Protein AF-A0A940FNC4-F1 (afdb_monomer)

Mean predicted aligned error: 12.38 Å

Structure (mmCIF, N/CA/C/O backbone):
data_AF-A0A940FNC4-F1
#
_entry.id   AF-A0A940FNC4-F1
#
loop_
_atom_site.group_PDB
_atom_site.id
_atom_site.type_symbol
_atom_site.label_atom_id
_atom_site.label_alt_id
_atom_site.label_comp_id
_atom_site.label_asym_id
_atom_site.label_entity_id
_atom_site.label_seq_id
_atom_site.pdbx_PDB_ins_code
_atom_site.Cartn_x
_atom_site.Cartn_y
_atom_site.Cartn_z
_atom_site.occupancy
_atom_site.B_iso_or_equiv
_atom_site.auth_seq_id
_atom_site.auth_comp_id
_atom_site.auth_asym_id
_atom_site.auth_atom_id
_atom_site.pdbx_PDB_model_num
ATOM 1 N N . MET A 1 1 ? -7.123 22.909 5.254 1.00 38.31 1 MET A N 1
ATOM 2 C CA . MET A 1 1 ? -6.218 21.914 4.643 1.00 38.31 1 MET A CA 1
ATOM 3 C C . MET A 1 1 ? -7.096 20.916 3.908 1.00 38.31 1 MET A C 1
ATOM 5 O O . MET A 1 1 ? -7.958 20.335 4.554 1.00 38.31 1 MET A O 1
ATOM 9 N N . GLN A 1 2 ? -6.996 20.813 2.581 1.00 43.56 2 GLN A N 1
ATOM 10 C CA . GLN A 1 2 ? -7.740 19.794 1.828 1.00 43.56 2 GLN A CA 1
ATOM 11 C C . GLN A 1 2 ? -7.165 18.428 2.202 1.00 43.56 2 GLN A C 1
ATOM 13 O O . GLN A 1 2 ? -5.974 18.197 2.023 1.00 43.56 2 GLN A O 1
ATOM 18 N N . GLN A 1 3 ? -7.985 17.566 2.804 1.00 49.44 3 GLN A N 1
ATOM 19 C CA . GLN A 1 3 ? -7.597 16.185 3.073 1.00 49.44 3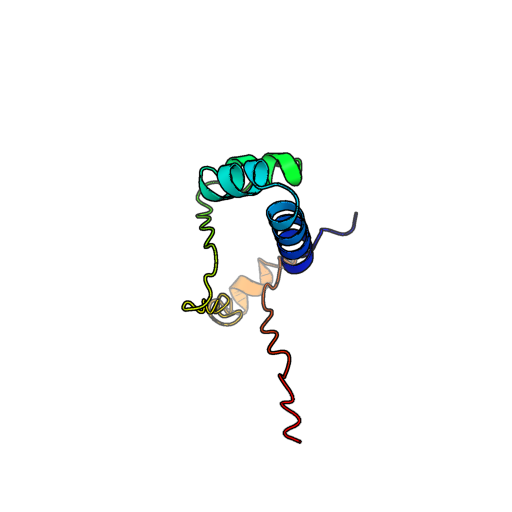 GLN A CA 1
ATOM 20 C C . GLN A 1 3 ? -7.384 15.481 1.730 1.00 49.44 3 GLN A C 1
ATOM 22 O O . GLN A 1 3 ? -8.245 15.568 0.854 1.00 49.44 3 GLN A O 1
ATOM 27 N N . ALA A 1 4 ? -6.241 14.813 1.562 1.00 62.84 4 ALA A N 1
ATOM 28 C CA . ALA A 1 4 ? -6.002 13.993 0.384 1.00 62.84 4 ALA A CA 1
ATOM 29 C C . ALA A 1 4 ? -7.036 12.862 0.345 1.00 62.84 4 ALA A C 1
ATOM 31 O O . ALA A 1 4 ? -7.248 12.150 1.329 1.00 62.84 4 ALA A O 1
ATOM 32 N N . THR A 1 5 ? -7.714 12.725 -0.787 1.00 81.81 5 THR A N 1
ATOM 33 C CA . THR A 1 5 ? 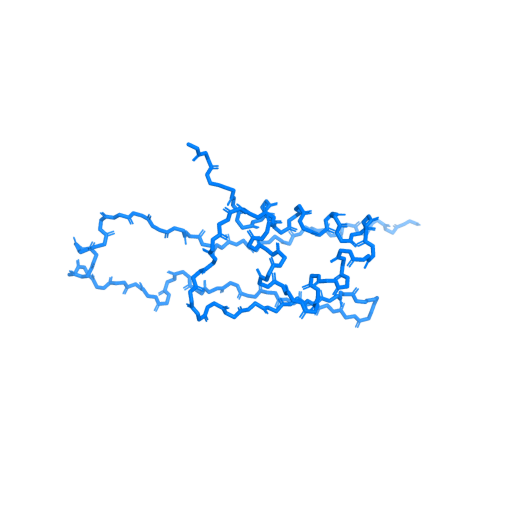-8.681 11.649 -1.013 1.00 81.81 5 THR A CA 1
ATOM 34 C C . THR A 1 5 ? -7.958 10.304 -1.095 1.00 81.81 5 THR A C 1
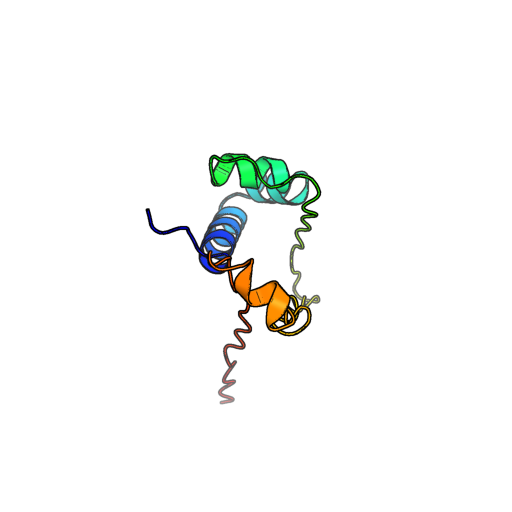ATOM 36 O O . THR A 1 5 ? -6.781 10.243 -1.453 1.00 81.81 5 THR A O 1
ATOM 39 N N . ARG A 1 6 ? -8.669 9.201 -0.820 1.00 81.06 6 ARG A N 1
ATOM 40 C CA . ARG A 1 6 ? -8.119 7.839 -0.948 1.00 81.06 6 ARG A CA 1
ATOM 41 C C . ARG A 1 6 ? -7.425 7.619 -2.299 1.00 81.06 6 ARG A C 1
ATOM 43 O O . ARG A 1 6 ? -6.300 7.141 -2.328 1.00 81.06 6 ARG A O 1
ATOM 50 N N . SER A 1 7 ? -8.069 8.036 -3.390 1.00 82.12 7 SER A N 1
ATOM 51 C CA . SER A 1 7 ? -7.536 7.895 -4.752 1.00 82.12 7 SER A CA 1
ATOM 52 C C . SER A 1 7 ? -6.216 8.648 -4.955 1.00 82.12 7 SER A C 1
ATOM 54 O O . SER A 1 7 ? -5.298 8.122 -5.581 1.00 82.12 7 SER A O 1
ATOM 56 N N . GLN A 1 8 ? -6.084 9.852 -4.389 1.00 84.06 8 GLN A N 1
ATOM 57 C CA . GLN A 1 8 ? -4.844 10.629 -4.475 1.00 84.06 8 GLN A CA 1
ATOM 58 C C . GLN A 1 8 ? -3.699 9.958 -3.714 1.00 84.06 8 GLN A C 1
ATOM 60 O O . GLN A 1 8 ? -2.581 9.906 -4.221 1.00 84.06 8 GLN A O 1
ATOM 65 N N .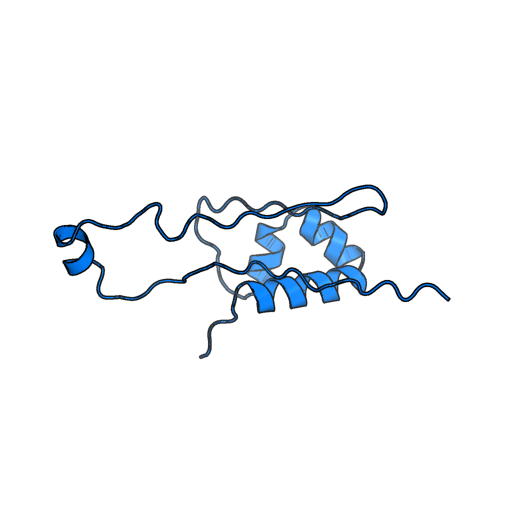 ILE A 1 9 ? -3.983 9.419 -2.524 1.00 88.06 9 ILE A N 1
ATOM 66 C CA . ILE A 1 9 ? -2.997 8.676 -1.732 1.00 88.06 9 ILE A CA 1
ATOM 67 C C . ILE A 1 9 ? -2.548 7.430 -2.498 1.00 88.06 9 ILE A C 1
ATOM 69 O O . ILE A 1 9 ? -1.353 7.223 -2.677 1.00 88.06 9 ILE A O 1
ATOM 73 N N . GLU A 1 10 ? -3.491 6.631 -2.999 1.00 90.00 10 GLU A N 1
ATOM 74 C CA . GLU A 1 10 ? -3.189 5.406 -3.747 1.00 90.00 10 GLU A CA 1
ATOM 75 C C . GLU A 1 10 ? -2.349 5.695 -4.989 1.00 90.00 10 GLU A C 1
ATOM 77 O O . GLU A 1 10 ? -1.309 5.072 -5.179 1.00 90.00 10 GLU A O 1
ATOM 82 N N . SER A 1 11 ? -2.741 6.695 -5.780 1.00 92.00 11 SER A N 1
ATOM 83 C CA . SER A 1 11 ? -2.009 7.082 -6.992 1.00 92.00 11 SER A CA 1
ATOM 84 C C . SER A 1 11 ? -0.568 7.487 -6.680 1.00 92.00 11 SER A C 1
ATOM 86 O O . SER A 1 11 ? 0.354 7.085 -7.385 1.00 92.00 11 SER A O 1
ATOM 88 N N . HIS A 1 12 ? -0.360 8.250 -5.601 1.00 91.94 12 HIS A N 1
ATOM 89 C CA . HIS A 1 12 ? 0.976 8.659 -5.180 1.00 91.94 12 HIS A CA 1
ATOM 90 C C . HIS A 1 12 ? 1.838 7.468 -4.734 1.00 91.94 12 HIS A C 1
ATOM 92 O O . HIS A 1 12 ? 2.996 7.367 -5.141 1.00 91.94 12 HIS A O 1
ATOM 98 N N . MET A 1 13 ? 1.277 6.550 -3.940 1.00 94.38 13 MET A N 1
ATOM 99 C CA . MET A 1 13 ? 1.995 5.356 -3.478 1.00 94.38 13 MET A CA 1
ATOM 100 C C . MET A 1 13 ? 2.347 4.417 -4.635 1.00 94.38 13 MET A C 1
ATOM 102 O O . MET A 1 13 ? 3.464 3.910 -4.678 1.00 94.38 13 MET A O 1
ATOM 106 N N . ILE A 1 14 ? 1.423 4.215 -5.582 1.00 94.94 14 ILE A N 1
ATOM 107 C CA . ILE A 1 14 ? 1.638 3.372 -6.767 1.00 94.94 14 ILE A CA 1
ATOM 108 C C . ILE A 1 14 ? 2.758 3.945 -7.634 1.00 94.94 14 ILE A C 1
ATOM 110 O O . ILE A 1 14 ? 3.699 3.224 -7.953 1.00 94.94 14 ILE A O 1
ATOM 114 N N . ALA A 1 15 ? 2.695 5.241 -7.961 1.00 96.00 15 ALA A N 1
ATOM 115 C CA . ALA A 1 15 ? 3.719 5.891 -8.776 1.00 96.00 15 ALA A CA 1
ATOM 116 C C . ALA A 1 15 ? 5.112 5.725 -8.153 1.00 96.00 15 ALA A C 1
ATOM 118 O O . ALA A 1 15 ? 6.060 5.336 -8.830 1.00 96.00 15 ALA A O 1
ATOM 119 N N . ARG A 1 16 ? 5.218 5.924 -6.835 1.00 96.31 16 ARG A N 1
ATOM 120 C CA . ARG A 1 16 ? 6.484 5.751 -6.124 1.00 96.31 16 ARG A CA 1
ATOM 121 C C . ARG A 1 16 ? 6.960 4.298 -6.095 1.00 96.31 16 ARG A C 1
ATOM 123 O O . ARG A 1 16 ? 8.153 4.056 -6.230 1.00 96.31 16 ARG A O 1
ATOM 130 N N . ALA A 1 17 ? 6.054 3.335 -5.942 1.00 96.94 17 ALA A N 1
ATOM 131 C CA . ALA A 1 17 ? 6.395 1.914 -5.979 1.00 96.94 17 ALA A CA 1
ATOM 132 C C . ALA A 1 17 ? 6.897 1.447 -7.356 1.00 96.94 17 ALA A C 1
ATOM 134 O O . ALA A 1 17 ? 7.639 0.474 -7.419 1.00 96.94 17 ALA A O 1
ATOM 135 N N . TRP A 1 18 ? 6.530 2.130 -8.445 1.00 95.88 18 TRP A N 1
ATOM 136 C CA . TRP A 1 18 ? 7.105 1.869 -9.770 1.00 95.88 18 TRP A CA 1
ATOM 137 C C . TRP A 1 18 ? 8.507 2.459 -9.956 1.00 95.88 18 TRP A C 1
ATOM 139 O O . TRP A 1 18 ? 9.293 1.920 -10.729 1.00 95.88 18 TRP A O 1
ATOM 149 N N . GLU A 1 19 ? 8.824 3.560 -9.276 1.00 97.56 19 GLU A N 1
ATOM 150 C CA . GLU A 1 19 ? 10.123 4.237 -9.396 1.00 97.56 19 GLU A CA 1
ATOM 151 C C . GLU A 1 19 ? 11.180 3.691 -8.420 1.00 97.56 19 GLU A C 1
ATOM 153 O O . GLU A 1 19 ? 12.378 3.783 -8.691 1.00 97.56 19 GLU A O 1
ATOM 158 N N . ASP A 1 20 ? 10.751 3.121 -7.290 1.00 97.88 20 ASP A N 1
ATOM 159 C CA . ASP A 1 20 ? 11.620 2.639 -6.216 1.00 97.88 20 ASP A CA 1
ATOM 160 C C . ASP A 1 20 ? 11.207 1.232 -5.749 1.00 97.88 20 ASP A C 1
ATOM 162 O O . ASP A 1 20 ? 10.285 1.043 -4.951 1.00 97.88 20 ASP A O 1
ATOM 166 N N . GLU A 1 21 ? 11.951 0.227 -6.216 1.00 96.75 21 GLU A N 1
ATOM 167 C CA . GLU A 1 21 ? 11.767 -1.181 -5.840 1.00 96.75 21 GLU A CA 1
ATOM 168 C C . GLU A 1 21 ? 11.977 -1.438 -4.339 1.00 96.75 21 GLU A C 1
ATOM 170 O O . GLU A 1 21 ? 11.344 -2.325 -3.761 1.00 96.75 21 GLU A O 1
ATOM 175 N N . THR A 1 22 ? 12.831 -0.654 -3.670 1.00 97.94 22 THR A N 1
ATOM 176 C CA . THR A 1 22 ? 13.023 -0.786 -2.216 1.00 97.94 22 THR A CA 1
ATOM 177 C C . THR A 1 22 ? 11.773 -0.309 -1.494 1.00 97.94 22 THR A C 1
ATOM 179 O O . THR A 1 22 ? 11.263 -1.000 -0.612 1.00 97.94 22 THR A O 1
ATOM 182 N N . PHE A 1 23 ? 11.226 0.831 -1.918 1.00 97.81 23 PHE A N 1
ATOM 183 C CA . PHE A 1 23 ? 9.959 1.333 -1.400 1.00 97.81 23 PHE A CA 1
ATOM 184 C C . PHE A 1 23 ? 8.813 0.350 -1.655 1.00 97.81 23 PHE A C 1
ATOM 186 O O . PHE A 1 23 ? 8.028 0.090 -0.744 1.00 97.81 23 PHE A O 1
ATOM 193 N N . LYS A 1 24 ? 8.726 -0.243 -2.853 1.00 97.44 24 LYS A N 1
ATOM 194 C CA . LYS A 1 24 ? 7.727 -1.275 -3.168 1.00 97.44 24 LYS A CA 1
ATOM 195 C C . LYS A 1 24 ? 7.832 -2.466 -2.214 1.00 97.44 24 LYS A C 1
ATOM 197 O O . LYS A 1 24 ? 6.827 -2.863 -1.622 1.00 97.44 24 LYS A O 1
ATOM 202 N N . ALA A 1 25 ? 9.037 -2.998 -2.012 1.00 97.56 25 ALA A N 1
ATOM 203 C CA . ALA A 1 25 ? 9.267 -4.110 -1.096 1.00 97.56 25 ALA A CA 1
ATOM 204 C C . ALA A 1 25 ? 8.880 -3.761 0.355 1.00 97.56 25 ALA A C 1
ATOM 206 O O . ALA A 1 25 ? 8.206 -4.550 1.022 1.00 97.56 25 ALA A O 1
ATOM 207 N N . GLU A 1 26 ? 9.239 -2.566 0.836 1.00 97.69 26 GLU A N 1
ATOM 208 C CA . GLU A 1 26 ? 8.848 -2.078 2.165 1.00 97.69 26 GLU A CA 1
ATOM 209 C C . GLU A 1 26 ? 7.329 -1.917 2.297 1.00 97.69 26 GLU A C 1
ATOM 211 O O . GLU A 1 26 ? 6.744 -2.338 3.299 1.00 97.69 26 GLU A O 1
ATOM 216 N N . LEU A 1 27 ? 6.677 -1.342 1.283 1.00 97.25 27 LEU A N 1
ATOM 217 C CA . LEU A 1 27 ? 5.232 -1.135 1.251 1.00 97.25 27 LEU A CA 1
ATOM 218 C C . LEU A 1 27 ? 4.482 -2.470 1.295 1.00 97.25 27 LEU A C 1
ATOM 220 O O . LEU A 1 27 ? 3.485 -2.586 2.004 1.00 97.25 27 LEU A O 1
ATOM 224 N N . MET A 1 28 ? 4.972 -3.491 0.591 1.00 96.69 28 MET A N 1
ATOM 225 C CA . MET A 1 28 ? 4.388 -4.834 0.625 1.00 96.69 28 MET A CA 1
ATOM 226 C C . MET A 1 28 ? 4.618 -5.540 1.968 1.00 96.69 28 MET A C 1
ATOM 228 O O . MET A 1 28 ? 3.715 -6.208 2.472 1.00 96.69 28 MET A O 1
ATOM 232 N N . ALA A 1 29 ? 5.801 -5.389 2.568 1.00 97.31 29 ALA A N 1
ATOM 233 C CA . ALA A 1 29 ? 6.149 -6.059 3.821 1.00 97.31 29 ALA A CA 1
ATOM 234 C C . ALA A 1 29 ? 5.524 -5.396 5.059 1.00 97.31 29 ALA A C 1
ATOM 236 O O . ALA A 1 29 ? 5.224 -6.065 6.048 1.00 97.31 29 ALA A O 1
ATOM 237 N N . SER A 1 30 ? 5.377 -4.071 5.058 1.00 96.88 30 SER A N 1
ATOM 238 C CA . SER A 1 30 ? 4.948 -3.284 6.221 1.00 96.88 30 SER A CA 1
ATOM 239 C C . SER A 1 30 ? 4.100 -2.071 5.814 1.00 96.88 30 SER A C 1
ATOM 241 O O . SER A 1 30 ? 4.455 -0.926 6.118 1.00 96.88 30 SER A O 1
ATOM 243 N N . PRO A 1 31 ? 2.929 -2.294 5.188 1.00 96.06 31 PRO A N 1
ATOM 244 C CA . PRO A 1 31 ? 2.147 -1.229 4.563 1.00 96.06 31 PRO A CA 1
ATOM 245 C C . PRO A 1 31 ? 1.709 -0.144 5.540 1.00 96.06 31 PRO A C 1
ATOM 247 O O . PRO A 1 31 ? 1.760 1.039 5.221 1.00 96.06 31 PRO A O 1
ATOM 250 N N . ARG A 1 32 ? 1.319 -0.528 6.761 1.00 95.06 32 ARG A N 1
ATOM 251 C CA . ARG A 1 32 ? 0.915 0.427 7.798 1.00 95.06 32 ARG A CA 1
ATOM 252 C C . ARG A 1 32 ? 2.040 1.404 8.136 1.00 95.06 32 ARG A C 1
ATOM 254 O O . ARG A 1 32 ? 1.805 2.605 8.166 1.00 95.06 32 ARG A O 1
ATOM 261 N N . THR A 1 33 ? 3.243 0.890 8.382 1.00 95.62 33 THR A N 1
ATOM 262 C CA . THR A 1 33 ? 4.405 1.706 8.755 1.00 95.62 33 THR A CA 1
ATOM 263 C C . THR A 1 33 ? 4.765 2.682 7.643 1.00 95.62 33 THR A C 1
ATOM 265 O O . THR A 1 33 ? 5.007 3.856 7.916 1.00 95.62 33 THR A O 1
ATOM 268 N N . VAL A 1 34 ? 4.761 2.208 6.395 1.00 96.38 34 VAL A N 1
ATOM 269 C CA . VAL A 1 34 ? 5.053 3.044 5.227 1.00 96.38 34 VAL A CA 1
ATOM 270 C C . VAL A 1 34 ? 3.992 4.131 5.072 1.00 96.38 34 VAL A C 1
ATOM 272 O O . VAL A 1 34 ? 4.336 5.305 5.031 1.00 96.38 34 VAL A O 1
ATOM 275 N N . LEU A 1 35 ? 2.705 3.781 5.095 1.00 93.12 35 LEU A N 1
ATOM 276 C CA . LEU A 1 35 ? 1.624 4.763 4.969 1.00 93.12 35 LEU A CA 1
ATOM 277 C C . LEU A 1 35 ? 1.638 5.809 6.091 1.00 93.12 35 LEU A C 1
ATOM 279 O O . LEU A 1 35 ? 1.472 6.990 5.812 1.00 93.12 35 LEU A O 1
ATOM 283 N N . GLU A 1 36 ? 1.869 5.421 7.348 1.00 94.06 36 GLU A N 1
ATOM 284 C CA . GLU A 1 36 ? 1.982 6.383 8.457 1.00 94.06 36 GLU A CA 1
ATOM 285 C C . GLU A 1 36 ? 3.163 7.349 8.270 1.00 94.06 36 GLU A C 1
ATOM 287 O O . GLU A 1 36 ? 3.047 8.536 8.580 1.00 94.06 36 GLU A O 1
ATOM 292 N N . LYS A 1 37 ? 4.294 6.854 7.747 1.00 94.12 37 LYS A N 1
ATOM 293 C CA . LYS A 1 37 ? 5.480 7.667 7.444 1.00 94.1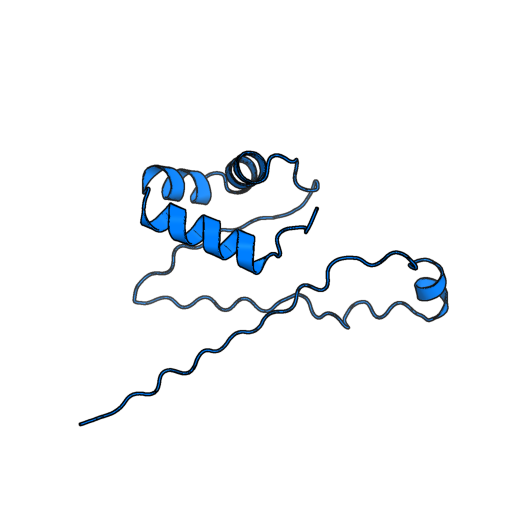2 37 LYS A CA 1
ATOM 294 C C . LYS A 1 37 ? 5.206 8.658 6.312 1.00 94.12 37 LYS A C 1
ATOM 296 O O . LYS A 1 37 ? 5.552 9.827 6.448 1.00 94.12 37 LYS A O 1
ATOM 301 N N . GLU A 1 38 ? 4.573 8.203 5.235 1.00 90.62 38 GLU A N 1
ATOM 302 C CA . GLU A 1 38 ? 4.269 9.018 4.052 1.00 90.62 38 GLU A CA 1
ATOM 303 C C . GLU A 1 38 ? 3.185 10.064 4.323 1.00 90.62 38 GLU A C 1
ATOM 305 O O . GLU A 1 38 ? 3.279 11.205 3.878 1.00 90.62 38 GLU A O 1
ATOM 310 N N . LEU A 1 39 ? 2.159 9.694 5.090 1.00 88.56 39 LEU A N 1
ATOM 311 C CA . LEU A 1 39 ? 1.045 10.584 5.411 1.00 88.56 39 LEU A CA 1
ATOM 312 C C . LEU A 1 39 ? 1.341 11.510 6.600 1.00 88.56 39 LEU A C 1
ATOM 314 O O . LEU A 1 39 ? 0.634 12.498 6.797 1.00 88.56 39 LEU A O 1
ATOM 318 N N . GLY A 1 40 ? 2.360 11.200 7.405 1.00 91.00 40 GLY A N 1
ATOM 319 C CA . GLY A 1 40 ? 2.758 12.002 8.562 1.00 91.00 40 GLY A CA 1
ATOM 320 C C . GLY A 1 40 ? 1.783 11.940 9.744 1.00 91.00 40 GLY A C 1
ATOM 321 O O . GLY A 1 40 ? 1.850 12.785 10.636 1.00 91.00 40 GLY A O 1
ATOM 322 N N . PHE A 1 41 ? 0.875 10.961 9.776 1.00 87.12 41 PHE A N 1
ATOM 323 C CA . PHE A 1 41 ? -0.045 10.741 10.894 1.00 87.12 41 PHE A CA 1
ATOM 324 C C . PHE A 1 41 ? -0.286 9.252 11.156 1.00 87.12 41 PHE A C 1
ATOM 326 O O . PHE A 1 41 ? -0.064 8.398 10.300 1.00 87.12 41 PHE A O 1
ATOM 333 N N . LYS A 1 42 ? -0.753 8.939 12.370 1.00 90.06 42 LYS A N 1
ATOM 334 C CA . LYS A 1 42 ? -1.059 7.568 12.792 1.00 90.06 42 LYS A CA 1
ATOM 335 C C . LYS A 1 42 ? -2.397 7.099 12.239 1.00 90.06 42 LYS A C 1
ATOM 337 O O . LYS A 1 42 ? -3.408 7.782 12.390 1.00 90.06 42 LYS A O 1
ATOM 342 N N . LEU A 1 43 ? -2.405 5.918 11.627 1.00 89.06 43 LEU A N 1
ATOM 343 C CA . LEU A 1 43 ? -3.635 5.313 11.132 1.00 89.06 43 LEU A CA 1
ATOM 344 C C . LEU A 1 43 ? -4.484 4.809 12.313 1.00 89.06 43 LEU A C 1
ATOM 346 O O . LEU A 1 43 ? -3.937 4.522 13.378 1.00 89.06 43 LEU A O 1
ATOM 350 N N . PRO A 1 44 ? -5.810 4.669 12.160 1.00 89.75 44 PRO A N 1
ATOM 351 C CA . PRO A 1 44 ? -6.653 4.109 13.209 1.00 89.75 44 PRO A CA 1
ATOM 352 C C . PRO A 1 44 ? -6.201 2.706 13.627 1.00 89.75 44 PRO A C 1
ATOM 354 O O . PRO A 1 44 ? -5.761 1.899 12.796 1.00 89.75 44 PRO A O 1
ATOM 357 N N . ASP A 1 45 ? -6.318 2.407 14.916 1.00 87.75 45 ASP A N 1
ATOM 358 C CA . ASP A 1 45 ? -6.080 1.061 15.431 1.00 87.75 45 ASP A CA 1
ATOM 359 C C . ASP A 1 45 ? -7.107 0.082 14.842 1.00 87.75 45 ASP A C 1
ATOM 361 O O . ASP A 1 45 ? -8.261 0.431 14.593 1.00 87.75 45 ASP A O 1
AT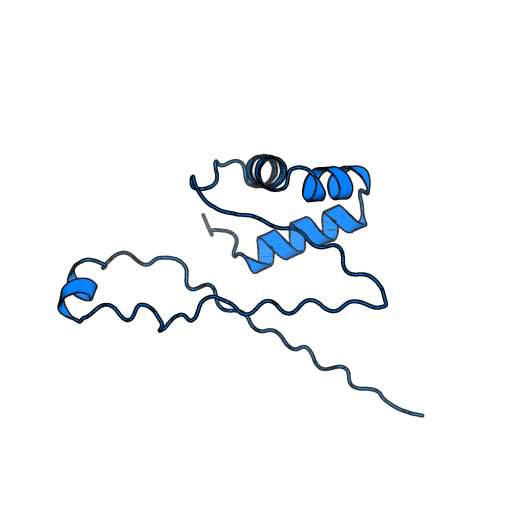OM 365 N N . GLY A 1 46 ? -6.674 -1.146 14.551 1.00 87.94 46 GLY A N 1
ATOM 366 C CA . GLY A 1 46 ? -7.525 -2.176 13.941 1.00 87.94 46 GLY A CA 1
ATOM 367 C C . GLY A 1 46 ? -7.742 -2.053 12.426 1.00 87.94 46 GLY A C 1
ATOM 368 O O . GLY A 1 46 ? -8.309 -2.970 11.832 1.00 87.94 46 GLY A O 1
ATOM 369 N N . LEU A 1 47 ? -7.263 -0.987 11.767 1.00 88.94 47 LEU A N 1
ATOM 370 C CA . LEU A 1 47 ? -7.289 -0.898 10.304 1.00 88.94 47 LEU A CA 1
ATOM 371 C C . LEU A 1 47 ? -6.386 -1.979 9.687 1.00 88.94 47 LEU A C 1
ATOM 373 O O . LEU A 1 47 ? -5.163 -1.941 9.842 1.00 88.94 47 LEU A O 1
ATOM 377 N N . ASN A 1 48 ? -6.995 -2.919 8.964 1.00 90.19 48 ASN A N 1
ATOM 378 C CA . ASN A 1 48 ? -6.285 -3.960 8.228 1.00 90.19 48 ASN A CA 1
ATOM 379 C C . ASN A 1 48 ? -5.957 -3.478 6.811 1.00 90.19 48 ASN A C 1
ATOM 381 O O . ASN A 1 48 ? -6.854 -3.073 6.072 1.00 90.19 48 ASN A O 1
ATOM 385 N N . ILE A 1 49 ? -4.682 -3.544 6.431 1.00 92.06 49 ILE A N 1
ATOM 386 C CA . ILE A 1 49 ? -4.182 -3.041 5.150 1.00 92.06 49 ILE A CA 1
ATOM 387 C C . ILE A 1 49 ? -3.498 -4.191 4.428 1.00 92.06 49 ILE A C 1
ATOM 389 O O . ILE A 1 49 ? -2.612 -4.840 4.983 1.00 92.06 49 ILE A O 1
ATOM 393 N N . LYS A 1 50 ? -3.909 -4.431 3.185 1.00 92.19 50 LYS A N 1
ATOM 394 C CA . LYS A 1 50 ? -3.310 -5.431 2.305 1.00 92.19 50 LYS A CA 1
ATOM 395 C C . LYS A 1 50 ? -2.888 -4.755 1.014 1.00 92.19 50 LYS A C 1
ATOM 397 O O . LYS A 1 50 ? -3.655 -3.974 0.458 1.00 92.19 50 LYS A O 1
ATOM 402 N N . VAL A 1 51 ? -1.685 -5.079 0.562 1.00 94.31 51 VAL A N 1
ATOM 403 C CA . VAL A 1 51 ? -1.121 -4.606 -0.701 1.00 94.31 51 VAL A CA 1
ATOM 404 C C . VAL A 1 51 ? -0.919 -5.824 -1.587 1.00 94.31 51 VAL A C 1
ATOM 406 O O . VAL A 1 51 ? -0.410 -6.846 -1.126 1.00 94.31 51 VAL A O 1
ATOM 409 N N . PHE A 1 52 ? -1.356 -5.715 -2.835 1.00 92.31 52 PHE A N 1
ATOM 410 C CA . PHE A 1 52 ? -1.193 -6.744 -3.850 1.00 92.31 52 PHE A CA 1
ATOM 411 C C . PHE A 1 52 ? -0.423 -6.140 -5.014 1.00 92.31 52 PHE A C 1
ATOM 413 O O . PHE A 1 52 ? -0.714 -5.019 -5.425 1.00 92.31 52 PHE A O 1
ATOM 420 N N . ASP A 1 53 ? 0.562 -6.884 -5.501 1.00 92.06 53 ASP A N 1
ATOM 421 C CA . ASP A 1 53 ? 1.276 -6.560 -6.728 1.00 92.06 53 ASP A CA 1
ATOM 422 C C . ASP A 1 53 ? 0.601 -7.313 -7.871 1.00 92.06 53 ASP A C 1
ATOM 424 O O . ASP A 1 53 ? 0.447 -8.537 -7.804 1.00 92.06 53 ASP A O 1
ATOM 428 N N . GLU A 1 54 ? 0.128 -6.579 -8.872 1.00 91.56 54 GLU A N 1
ATOM 429 C CA . GLU A 1 54 ? -0.555 -7.175 -10.014 1.00 91.56 54 GLU A CA 1
ATOM 430 C C . GLU A 1 54 ? 0.478 -7.664 -11.036 1.00 91.56 54 GLU A C 1
ATOM 432 O O . GLU A 1 54 ? 1.380 -6.933 -11.436 1.00 91.56 54 GLU A O 1
ATOM 437 N N . SER A 1 55 ? 0.349 -8.927 -11.440 1.00 91.06 55 SER A N 1
ATOM 438 C CA . SER A 1 55 ? 1.124 -9.562 -12.511 1.00 91.06 55 SER A CA 1
ATOM 439 C C . SER A 1 55 ? 0.314 -9.658 -13.806 1.00 91.06 55 SER A C 1
ATOM 441 O O . SER A 1 55 ? -0.916 -9.619 -13.764 1.00 91.06 55 SER A O 1
ATOM 443 N N . ASP A 1 56 ? 0.981 -9.919 -14.934 1.00 93.25 56 ASP A N 1
ATOM 444 C CA . ASP A 1 56 ? 0.374 -10.038 -16.275 1.00 93.25 56 ASP A CA 1
ATOM 445 C C . ASP A 1 56 ? -0.789 -11.047 -16.386 1.00 93.25 56 ASP A C 1
ATOM 447 O O . ASP A 1 56 ? -1.556 -11.028 -17.350 1.00 93.25 56 ASP A O 1
ATOM 451 N N . ASN A 1 57 ? -0.934 -11.959 -15.419 1.00 93.69 57 ASN A N 1
ATOM 452 C CA . ASN A 1 57 ? -1.965 -13.000 -15.409 1.00 93.69 57 ASN A CA 1
ATOM 453 C C . ASN A 1 57 ? -2.954 -12.889 -14.240 1.00 93.69 57 ASN A C 1
ATOM 455 O O . ASN A 1 57 ? -3.767 -13.794 -14.040 1.00 93.69 57 ASN A O 1
ATOM 459 N N . SER A 1 58 ? -2.902 -11.808 -13.466 1.00 90.69 58 SER A N 1
ATOM 460 C CA . SER A 1 58 ? -3.790 -11.567 -12.326 1.00 90.69 58 SER A CA 1
ATOM 461 C C . SER A 1 58 ? -4.551 -10.265 -12.512 1.00 90.69 58 SER A C 1
ATOM 463 O O . SER A 1 58 ? -3.976 -9.293 -12.974 1.00 90.69 58 SER A O 1
ATOM 465 N N . LEU A 1 59 ? -5.816 -10.241 -12.103 1.00 92.12 59 LEU A N 1
ATOM 466 C CA . LEU A 1 59 ? -6.620 -9.025 -12.030 1.00 92.12 59 LEU A CA 1
ATOM 467 C C . LEU A 1 59 ? -7.274 -8.961 -10.653 1.00 92.12 59 LEU A C 1
ATOM 469 O O . LEU A 1 59 ? -7.974 -9.902 -10.260 1.00 92.12 59 LEU A O 1
ATOM 473 N N . TYR A 1 60 ? -7.085 -7.854 -9.937 1.00 89.81 60 TYR A N 1
ATOM 474 C CA . TYR A 1 60 ? -7.727 -7.629 -8.644 1.00 89.81 60 TYR A CA 1
ATOM 475 C C . TYR A 1 60 ? -8.884 -6.634 -8.763 1.00 89.81 60 TYR A C 1
ATOM 477 O O . TYR A 1 60 ? -8.724 -5.506 -9.217 1.00 89.81 60 TYR A O 1
ATOM 485 N N . LEU A 1 61 ? -10.071 -7.031 -8.296 1.00 88.19 61 LEU A N 1
ATOM 486 C CA . LEU A 1 61 ? -11.236 -6.148 -8.218 1.00 88.19 61 LEU A CA 1
ATOM 487 C C . LEU A 1 61 ? -11.495 -5.748 -6.767 1.00 88.19 61 LEU A C 1
ATOM 489 O O . LEU A 1 61 ? -11.744 -6.596 -5.909 1.00 88.19 61 LEU A O 1
ATOM 493 N N . VAL A 1 62 ? -11.475 -4.441 -6.500 1.00 87.56 62 VAL A N 1
ATOM 494 C CA . VAL A 1 62 ? -11.838 -3.877 -5.196 1.00 87.56 62 VAL A CA 1
ATOM 495 C C . VAL A 1 62 ? -13.286 -3.420 -5.248 1.00 87.56 62 VAL A C 1
ATOM 497 O O . VAL A 1 62 ? -13.613 -2.449 -5.924 1.00 87.56 62 VAL A O 1
ATOM 500 N N . ILE A 1 63 ? -14.152 -4.102 -4.503 1.00 86.56 63 ILE A N 1
ATOM 501 C CA . ILE A 1 63 ? -15.532 -3.665 -4.286 1.00 86.56 63 ILE A CA 1
ATOM 502 C C . ILE A 1 63 ? -15.546 -2.804 -3.016 1.00 86.56 63 ILE A C 1
ATOM 504 O O . ILE A 1 63 ? -15.262 -3.331 -1.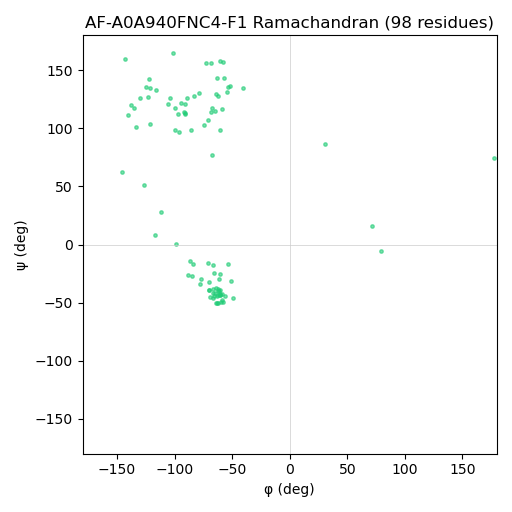936 1.00 86.56 63 ILE A O 1
ATOM 508 N N . PRO A 1 64 ? -15.828 -1.489 -3.107 1.00 83.19 64 PRO A N 1
ATOM 509 C CA . PRO A 1 64 ? -15.903 -0.626 -1.936 1.00 83.19 64 PRO A CA 1
ATOM 510 C C . PRO A 1 64 ? -16.985 -1.091 -0.961 1.00 83.19 64 PRO A C 1
ATOM 512 O O . PRO A 1 64 ? -17.951 -1.758 -1.340 1.00 83.19 64 PRO A O 1
ATOM 515 N N . ARG A 1 65 ? -16.853 -0.685 0.305 1.00 80.06 65 ARG A N 1
ATOM 516 C CA . ARG A 1 65 ? -17.924 -0.865 1.289 1.00 80.06 65 ARG A CA 1
ATOM 517 C C . ARG A 1 65 ? -19.207 -0.245 0.735 1.00 80.06 65 ARG A C 1
ATOM 519 O O . ARG A 1 65 ? -19.178 0.900 0.291 1.00 80.06 65 ARG A O 1
ATOM 526 N N . ASN A 1 66 ? -20.311 -0.991 0.783 1.00 81.12 66 ASN A N 1
ATOM 527 C CA . ASN A 1 66 ? -21.607 -0.468 0.369 1.00 81.12 66 ASN A CA 1
ATOM 528 C C . ASN A 1 66 ? -21.944 0.773 1.225 1.00 81.12 66 ASN A C 1
ATOM 530 O O . ASN A 1 66 ? -22.088 0.622 2.442 1.00 81.12 66 ASN A O 1
ATOM 534 N N . PRO A 1 67 ? -22.070 1.972 0.623 1.00 73.56 67 PRO A N 1
ATOM 535 C CA . PRO A 1 67 ? -22.351 3.196 1.368 1.00 73.56 67 PRO A CA 1
ATOM 536 C C . PRO A 1 67 ? -23.745 3.195 2.016 1.00 73.56 67 PRO A C 1
ATOM 538 O O . PRO A 1 67 ? -23.963 3.954 2.951 1.00 73.56 67 PRO A O 1
ATOM 541 N N . HIS A 1 68 ? -24.651 2.318 1.571 1.00 76.75 68 HIS A N 1
ATOM 542 C CA . HIS A 1 68 ? -26.010 2.160 2.100 1.00 76.75 68 HIS A CA 1
ATOM 543 C C . HIS A 1 68 ? -26.155 1.000 3.099 1.00 76.75 68 HIS A C 1
ATOM 545 O O . HIS A 1 68 ? -27.248 0.730 3.581 1.00 76.75 68 HIS A O 1
ATOM 551 N N . ALA A 1 69 ? -25.083 0.259 3.408 1.00 69.50 69 ALA A N 1
ATOM 552 C CA . ALA A 1 69 ? -25.175 -0.871 4.344 1.00 69.50 69 ALA A CA 1
ATOM 553 C C . ALA A 1 69 ? -25.379 -0.446 5.811 1.00 69.50 69 ALA A C 1
ATOM 555 O O . ALA A 1 69 ? -25.749 -1.275 6.635 1.00 69.50 69 ALA A O 1
ATOM 556 N N . GLU A 1 70 ? -25.133 0.826 6.125 1.00 65.81 70 GLU A N 1
ATOM 557 C CA . GLU A 1 70 ? -25.371 1.454 7.427 1.00 65.81 70 GLU A CA 1
ATOM 558 C C . GLU A 1 70 ? -26.226 2.708 7.228 1.00 65.81 70 GLU A C 1
ATOM 560 O O . GLU A 1 70 ? -25.849 3.798 7.658 1.00 65.81 70 GLU A O 1
ATOM 565 N N . GLU A 1 71 ? -27.355 2.590 6.520 1.00 61.56 71 GLU A N 1
ATOM 566 C CA . GLU A 1 71 ? -28.387 3.620 6.635 1.00 61.56 71 GLU A CA 1
ATOM 567 C C . GLU A 1 71 ? -28.839 3.648 8.095 1.00 61.56 71 GLU A C 1
ATOM 569 O O . GLU A 1 71 ? -29.579 2.787 8.570 1.00 61.56 71 GLU A O 1
ATOM 574 N N . LEU A 1 72 ? -28.271 4.609 8.822 1.00 59.72 72 LEU A N 1
ATOM 575 C CA . LEU A 1 72 ? -28.675 4.975 10.163 1.00 59.72 72 LEU A CA 1
ATOM 576 C C . LEU A 1 72 ? -30.174 5.256 10.121 1.00 59.72 72 LEU A C 1
ATOM 578 O O . LEU A 1 72 ? -30.661 5.928 9.209 1.00 59.72 72 LEU A O 1
ATOM 582 N N . SER A 1 73 ? -30.907 4.745 11.102 1.00 60.28 73 SER A N 1
ATOM 583 C CA . SER A 1 73 ? -32.297 5.159 11.281 1.00 60.28 73 SER A CA 1
ATOM 584 C C . SER A 1 73 ? -32.366 6.681 11.481 1.00 60.28 73 SER A C 1
ATOM 586 O O . SER A 1 73 ? -31.394 7.291 11.930 1.00 60.28 73 SER A O 1
ATOM 588 N N . ASP A 1 74 ? -33.507 7.316 11.198 1.00 62.91 74 ASP A N 1
ATOM 589 C CA . ASP A 1 74 ? -33.673 8.775 11.367 1.00 62.91 74 ASP A CA 1
ATOM 590 C C . ASP A 1 74 ? -33.247 9.272 12.766 1.00 62.91 74 ASP A C 1
ATOM 592 O O . ASP A 1 74 ? -32.693 10.361 12.908 1.00 62.91 74 ASP A O 1
ATOM 596 N N . LEU A 1 75 ? -33.416 8.429 13.791 1.00 57.16 75 LEU A N 1
ATOM 597 C CA . LEU A 1 75 ? -32.987 8.682 15.172 1.00 57.16 75 LEU A CA 1
ATOM 598 C C . LEU A 1 75 ? -31.460 8.656 15.361 1.00 57.16 75 LEU A C 1
ATOM 600 O O . LEU A 1 75 ? -30.924 9.363 16.209 1.00 57.16 75 LEU A O 1
ATOM 604 N N . GLU A 1 76 ? -30.743 7.844 14.590 1.00 58.62 76 GLU A N 1
ATOM 605 C CA . GLU A 1 76 ? -29.281 7.767 14.613 1.00 58.62 76 GLU A CA 1
ATOM 606 C C . GLU A 1 76 ? -28.643 8.844 13.719 1.00 58.62 76 GLU A C 1
ATOM 608 O O . GLU A 1 76 ? -27.541 9.311 14.009 1.00 58.62 76 GLU A O 1
ATOM 613 N N . LEU A 1 77 ? -29.348 9.302 12.677 1.00 61.94 77 LEU A N 1
ATOM 614 C CA . LEU A 1 77 ? -28.925 10.420 11.827 1.00 61.94 77 LEU A CA 1
ATOM 615 C C . LEU A 1 77 ? -28.860 11.745 12.599 1.00 61.94 77 LEU A C 1
ATOM 617 O O . LEU A 1 77 ? -27.916 12.513 12.398 1.00 61.94 77 LEU A O 1
ATOM 621 N N . GLU A 1 78 ? -29.788 11.989 13.534 1.00 59.16 78 GLU A N 1
ATOM 622 C CA . GLU A 1 78 ? -29.745 13.166 14.419 1.00 59.16 78 GLU A CA 1
ATOM 623 C C . GLU A 1 78 ? -28.474 13.210 15.292 1.00 59.16 78 GLU A C 1
ATOM 625 O O . GLU A 1 78 ? -28.003 14.292 15.648 1.00 59.16 78 GLU A O 1
ATOM 630 N N . ALA A 1 79 ? -27.856 12.056 15.577 1.00 57.72 79 ALA A N 1
ATOM 631 C CA . ALA A 1 79 ? -26.617 11.960 16.350 1.00 57.72 79 ALA A CA 1
ATOM 632 C C . ALA A 1 79 ? -25.332 12.105 15.503 1.00 57.72 79 ALA A C 1
ATOM 634 O O . ALA A 1 79 ? -24.251 12.311 16.061 1.00 57.72 79 ALA A O 1
ATOM 635 N N . VAL A 1 80 ? -25.420 12.014 14.167 1.00 57.06 80 VAL A N 1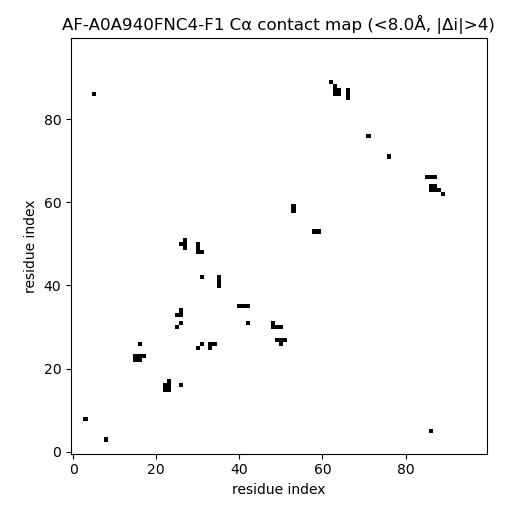
ATOM 636 C CA . VAL A 1 80 ? -24.262 11.949 13.244 1.00 57.06 80 VAL A CA 1
ATOM 637 C C . VAL A 1 80 ? -24.131 13.210 12.372 1.00 57.06 80 VAL A C 1
ATOM 639 O O . VAL A 1 80 ? -23.535 13.201 11.294 1.00 57.06 80 VAL A O 1
ATOM 642 N N . ALA A 1 81 ? -24.601 14.359 12.866 1.00 46.75 81 ALA A N 1
ATOM 643 C CA . ALA A 1 81 ? -24.337 15.668 12.263 1.00 46.75 81 ALA A CA 1
ATOM 644 C C . ALA A 1 81 ? -22.840 16.058 12.374 1.00 46.75 81 ALA A C 1
ATOM 646 O O . ALA A 1 81 ? -22.432 16.853 13.217 1.00 46.75 81 ALA A O 1
ATOM 647 N N . GLY A 1 82 ? -21.994 15.472 11.524 1.00 47.62 82 GLY A N 1
ATOM 648 C CA . GLY A 1 82 ? -20.551 15.711 11.485 1.00 47.62 82 GLY A CA 1
ATOM 649 C C . GLY A 1 82 ? -19.869 14.837 10.434 1.00 47.62 82 GLY A C 1
ATOM 650 O O . GLY A 1 82 ? -19.244 13.837 10.777 1.00 47.62 82 GLY A O 1
ATOM 651 N N . GLY A 1 83 ? -20.046 15.196 9.158 1.00 51.62 83 GLY A N 1
ATOM 652 C CA . GLY A 1 83 ? -19.709 14.399 7.972 1.00 51.62 83 GLY A CA 1
ATOM 653 C C . GLY A 1 83 ? -18.388 13.620 8.025 1.00 51.62 83 GLY A C 1
ATOM 654 O O . GLY A 1 83 ? -17.337 14.153 8.382 1.00 51.62 83 GLY A O 1
ATOM 655 N N . LYS A 1 84 ? -18.438 12.348 7.610 1.00 40.44 84 LYS A N 1
ATOM 656 C CA . LYS A 1 84 ? -17.270 11.468 7.486 1.00 40.44 84 LYS A CA 1
ATOM 657 C C . LYS A 1 84 ? -17.293 10.690 6.167 1.00 40.44 84 LYS A C 1
ATOM 659 O O . LYS A 1 84 ? -18.189 9.897 5.919 1.00 40.44 84 LYS A O 1
ATOM 664 N N . ILE A 1 85 ? -16.266 10.962 5.356 1.00 40.59 85 ILE A N 1
ATOM 665 C CA . ILE A 1 85 ? -15.627 10.141 4.312 1.00 40.59 85 ILE A CA 1
ATOM 666 C C . ILE A 1 85 ? -16.546 9.129 3.587 1.00 40.59 85 ILE A C 1
ATOM 668 O O . ILE A 1 85 ? -16.557 7.939 3.899 1.00 40.59 85 ILE A O 1
ATOM 672 N N . ALA A 1 86 ? -17.226 9.574 2.529 1.00 39.53 86 ALA A N 1
ATOM 673 C CA . ALA A 1 86 ? -17.799 8.672 1.532 1.00 39.53 86 ALA A CA 1
ATOM 674 C C . ALA A 1 86 ? -16.668 8.119 0.645 1.00 39.53 86 ALA A C 1
ATOM 676 O O . ALA A 1 86 ? -16.147 8.818 -0.221 1.00 39.53 86 ALA A O 1
ATOM 677 N N . THR A 1 87 ? -16.250 6.872 0.872 1.00 36.59 87 THR A N 1
ATOM 678 C CA . THR A 1 87 ? -15.346 6.171 -0.052 1.00 36.59 87 THR A CA 1
ATOM 679 C C . THR A 1 87 ? -16.174 5.308 -0.996 1.00 36.59 87 THR A C 1
ATOM 681 O O . THR A 1 87 ? -16.534 4.182 -0.668 1.00 36.59 87 THR A O 1
ATOM 684 N N . SER A 1 88 ? -16.457 5.824 -2.188 1.00 39.12 88 SER A N 1
ATOM 685 C CA . SER A 1 88 ? -16.813 5.009 -3.350 1.00 39.12 88 SER A CA 1
ATOM 686 C C . SER A 1 88 ? -16.102 5.576 -4.563 1.00 39.12 88 SER A C 1
ATOM 688 O O . SER A 1 88 ? -16.326 6.728 -4.917 1.00 39.12 88 SER A O 1
ATOM 690 N N . VAL A 1 89 ? -15.256 4.767 -5.198 1.00 35.34 89 VAL A N 1
ATOM 691 C CA . VAL A 1 89 ? -14.882 4.975 -6.597 1.00 35.34 89 VAL A CA 1
ATOM 692 C C . VAL A 1 89 ? -14.822 3.605 -7.259 1.00 35.34 89 VAL A C 1
ATOM 694 O O . VAL A 1 89 ? -13.961 2.789 -6.941 1.00 35.34 89 VAL A O 1
ATOM 697 N N . ALA A 1 90 ? -15.762 3.368 -8.170 1.00 35.94 90 ALA A N 1
ATOM 698 C CA . ALA A 1 90 ? -15.549 2.507 -9.317 1.00 35.94 90 ALA A CA 1
ATOM 699 C C . ALA A 1 90 ? -15.040 3.418 -10.439 1.00 35.94 90 ALA A C 1
ATOM 701 O O . ALA A 1 90 ? -15.723 4.372 -10.806 1.00 35.94 90 ALA A O 1
ATOM 702 N N . GLN A 1 91 ? -13.853 3.150 -10.975 1.00 30.94 91 GLN A N 1
ATOM 703 C CA . GLN A 1 91 ? -13.448 3.698 -12.266 1.00 30.94 91 GLN A CA 1
ATOM 704 C C . GLN A 1 91 ? -13.141 2.531 -13.194 1.00 30.94 91 GLN A C 1
ATOM 706 O O . GLN A 1 91 ? -12.110 1.879 -13.079 1.00 30.94 91 GLN A O 1
ATOM 711 N N . ILE A 1 92 ? -14.077 2.273 -14.104 1.00 41.25 92 ILE A N 1
ATOM 712 C CA . ILE A 1 92 ? -13.832 1.508 -15.323 1.00 41.25 92 ILE A CA 1
ATOM 713 C C . ILE A 1 92 ? -13.445 2.550 -16.372 1.00 41.25 92 ILE A C 1
ATOM 715 O O . ILE A 1 92 ? -14.279 3.370 -16.753 1.00 41.25 92 ILE A O 1
ATOM 719 N N . SER A 1 93 ? -12.189 2.539 -16.815 1.00 34.62 93 SER A N 1
ATOM 720 C CA . SER A 1 93 ? -11.770 3.288 -18.004 1.00 34.62 93 SER A CA 1
ATOM 721 C C . SER A 1 93 ? -11.718 2.306 -19.167 1.00 34.62 93 SER A C 1
ATOM 723 O O . SER A 1 93 ? -10.992 1.317 -19.114 1.00 34.62 93 SER A O 1
ATOM 725 N N . SER A 1 94 ? -12.555 2.560 -20.168 1.00 41.44 94 SER A N 1
ATOM 726 C CA . SER A 1 94 ? -12.728 1.776 -21.391 1.00 41.44 94 SER A CA 1
ATOM 727 C C . SER A 1 94 ? -11.399 1.513 -22.114 1.00 41.44 94 SER A C 1
ATOM 729 O O . SER A 1 94 ? -10.601 2.432 -22.278 1.00 41.44 94 SER A O 1
ATOM 731 N N . VAL A 1 95 ? -11.185 0.282 -22.592 1.00 49.91 95 VAL A N 1
ATOM 732 C CA . VAL A 1 95 ? -10.171 -0.019 -23.615 1.00 49.91 95 VAL A CA 1
ATOM 733 C C . VAL A 1 95 ? -10.904 -0.118 -24.948 1.00 49.91 95 VAL A C 1
ATOM 735 O O . VAL A 1 95 ? -11.500 -1.150 -25.260 1.00 49.91 95 VAL A O 1
ATOM 738 N N . GLU A 1 96 ? -10.875 0.958 -25.731 1.00 52.84 96 GLU A N 1
ATOM 739 C CA . GLU A 1 96 ? -11.209 0.897 -27.152 1.00 52.84 96 GLU A CA 1
ATOM 740 C C . GLU A 1 96 ? -10.067 0.162 -27.864 1.00 52.84 96 GLU A C 1
ATOM 742 O O . GLU A 1 96 ? -8.952 0.666 -27.983 1.00 52.84 96 GLU A O 1
ATOM 747 N N . ARG A 1 97 ? -10.320 -1.086 -28.276 1.00 54.97 97 ARG A N 1
ATOM 748 C CA . ARG A 1 97 ? -9.450 -1.778 -29.228 1.00 54.97 97 ARG A CA 1
ATOM 749 C C . ARG A 1 97 ? -9.899 -1.388 -30.628 1.00 54.97 97 ARG A C 1
ATOM 751 O O . ARG A 1 97 ? -10.841 -1.983 -31.147 1.00 54.97 97 ARG A O 1
ATOM 758 N N . ASP A 1 98 ? -9.205 -0.432 -31.229 1.00 51.12 98 ASP A N 1
ATOM 759 C CA . ASP A 1 98 ? -9.186 -0.319 -32.682 1.00 51.12 98 ASP A CA 1
ATOM 760 C C . ASP A 1 98 ? -8.414 -1.519 -33.245 1.00 51.12 98 ASP A C 1
ATOM 762 O O . ASP A 1 98 ? -7.225 -1.711 -32.990 1.00 51.12 98 ASP A O 1
ATOM 766 N N . LEU A 1 99 ? -9.141 -2.369 -33.966 1.00 42.00 99 LEU A N 1
ATOM 767 C CA . LEU A 1 9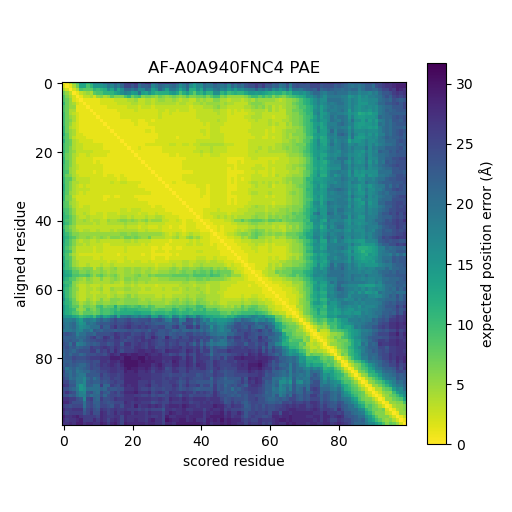9 ? -8.596 -3.395 -34.843 1.00 42.00 99 LEU A CA 1
ATOM 768 C C . LEU A 1 99 ? -8.477 -2.777 -36.238 1.00 42.00 99 LEU A C 1
ATOM 770 O O . LEU A 1 99 ? -9.496 -2.486 -36.866 1.00 42.00 99 LEU A O 1
ATOM 774 N N . ALA A 1 100 ? -7.246 -2.623 -36.716 1.00 44.72 100 ALA A N 1
ATOM 775 C CA . ALA A 1 100 ? -6.920 -2.481 -38.130 1.00 44.72 100 ALA A CA 1
ATOM 776 C C . ALA A 1 100 ? -5.706 -3.358 -38.444 1.00 44.72 100 ALA A C 1
ATOM 778 O O . ALA A 1 100 ? -4.740 -3.322 -37.646 1.00 44.72 100 ALA A O 1
#

Sequence (100 aa):
MQQATRSQIESHMIARAWEDETFKAELMASPRTVLEKELGFKLPDGLNIKVFDESDNSLYLVIPRNPHAEELSDLELEAVAGGKIATSVAQISSVERDLA

Secondary structure (DSSP, 8-state):
-PPPPHHHHHHHHHHHHHH-HHHHHHHHH-HHHHHHHHHTSPPPTT------PPPTT------PPPTTTT---HHHHTT--S------------------

Foldseek 3Di:
DDDQAPVNLVVVLVVVCVVDVVSVVCCQVPVQVSSCVVVVHHDDPPDDDHDDDDDPPDDDDDDDDDPCPCPDDPVVVVVPPPDDDDDDDDDDDDDDDDDD

Nearest PDB structures (foldseek):
  8esz-assembly1_A7  TM=2.242E-01  e=7.094E+00  Drosophila melanogaster
  8vym-assembly1_C  TM=2.353E-01  e=6.627E+00  Human betaherpesvirus 5

pLDDT: mean 76.25, std 21.44, range [30.94, 97.94]

Radius of gyration: 17.77 Å; Cα contacts (8 Å, |Δi|>4): 37; chains: 1; bounding box: 47×35×54 Å

Solvent-accessible surface area (backbone atoms only — not comparable to full-atom values): 6971 Å² total; per-residue (Å²): 130,86,77,81,49,73,68,57,52,51,53,53,53,51,56,47,35,74,77,30,67,66,56,34,52,45,37,60,74,38,43,66,64,45,50,26,63,75,69,72,48,84,72,68,86,91,71,83,82,86,73,82,85,82,48,102,88,56,84,86,84,83,79,64,71,65,85,70,80,69,68,60,52,76,78,51,46,75,76,57,84,68,88,76,85,87,68,76,79,88,82,86,78,84,82,83,78,84,86,127